Protein AF-A0A1K2HP39-F1 (a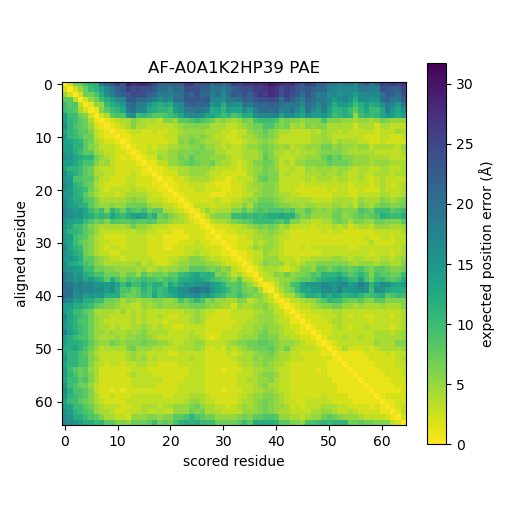fdb_monomer)

Structure (mmCIF, N/CA/C/O backbone):
data_AF-A0A1K2HP39-F1
#
_entry.id   AF-A0A1K2HP39-F1
#
loop_
_atom_site.group_PDB
_atom_site.id
_atom_site.type_symbol
_atom_site.label_atom_id
_atom_site.label_alt_id
_atom_site.label_comp_id
_atom_site.label_asym_id
_atom_site.label_entity_id
_atom_site.label_seq_id
_atom_site.pdbx_PDB_ins_code
_atom_site.Cartn_x
_atom_site.Cartn_y
_atom_site.Cartn_z
_atom_site.occupancy
_atom_site.B_iso_or_equiv
_atom_site.auth_seq_id
_atom_site.auth_comp_id
_atom_site.auth_asym_id
_atom_site.auth_atom_id
_atom_site.pdbx_PDB_model_num
ATOM 1 N N . MET A 1 1 ? 0.325 7.527 -20.111 1.00 39.22 1 MET A N 1
ATOM 2 C CA . MET A 1 1 ? 0.277 6.392 -19.162 1.00 39.22 1 MET A CA 1
ATOM 3 C C . MET A 1 1 ? 0.175 6.991 -17.768 1.00 39.22 1 MET A C 1
ATOM 5 O O . MET A 1 1 ? 1.192 7.249 -17.139 1.00 39.22 1 MET A O 1
ATOM 9 N N . THR A 1 2 ? -1.034 7.371 -17.355 1.00 38.69 2 THR A N 1
ATOM 10 C CA . THR A 1 2 ? -1.241 8.145 -16.123 1.00 38.69 2 THR A CA 1
ATOM 11 C C . THR A 1 2 ? -1.568 7.175 -15.014 1.00 38.69 2 THR A C 1
ATOM 13 O O . THR A 1 2 ? -2.662 6.622 -14.935 1.00 38.69 2 THR A O 1
ATOM 16 N N . ASP A 1 3 ? -0.555 6.908 -14.213 1.00 44.44 3 ASP A N 1
ATOM 17 C CA . ASP A 1 3 ? -0.638 5.960 -13.135 1.00 44.44 3 ASP A CA 1
ATOM 18 C C . ASP A 1 3 ? -1.339 6.583 -11.924 1.00 44.44 3 ASP A C 1
ATOM 20 O O . ASP A 1 3 ? -0.729 7.266 -11.105 1.00 44.44 3 ASP A O 1
ATOM 24 N N . ASN A 1 4 ? -2.649 6.368 -11.851 1.00 51.62 4 ASN A N 1
ATOM 25 C CA . ASN A 1 4 ? -3.509 6.845 -10.775 1.00 51.62 4 ASN A CA 1
ATOM 26 C C . ASN A 1 4 ? -3.705 5.738 -9.721 1.00 51.62 4 ASN A C 1
ATOM 28 O O . ASN A 1 4 ? -4.825 5.327 -9.428 1.00 51.62 4 ASN A O 1
ATOM 32 N N . ALA A 1 5 ? -2.614 5.164 -9.206 1.00 54.31 5 ALA A N 1
ATOM 33 C CA . ALA A 1 5 ? -2.687 4.342 -8.000 1.00 54.31 5 ALA A CA 1
ATOM 34 C C . ALA A 1 5 ? -2.740 5.251 -6.762 1.00 54.31 5 ALA A C 1
ATOM 36 O O . ALA A 1 5 ? -2.094 6.302 -6.767 1.00 54.31 5 ALA A O 1
ATOM 37 N N . PRO A 1 6 ? -3.470 4.873 -5.694 1.00 55.34 6 PRO A N 1
ATOM 38 C CA . PRO A 1 6 ? -3.553 5.689 -4.491 1.00 55.34 6 PRO A CA 1
ATOM 39 C C . PRO A 1 6 ? -2.140 5.964 -3.970 1.00 55.34 6 PRO A C 1
ATOM 41 O O . PRO A 1 6 ? -1.437 5.062 -3.522 1.00 55.34 6 PRO A O 1
ATOM 44 N N . LEU A 1 7 ? -1.721 7.230 -4.056 1.00 67.12 7 LE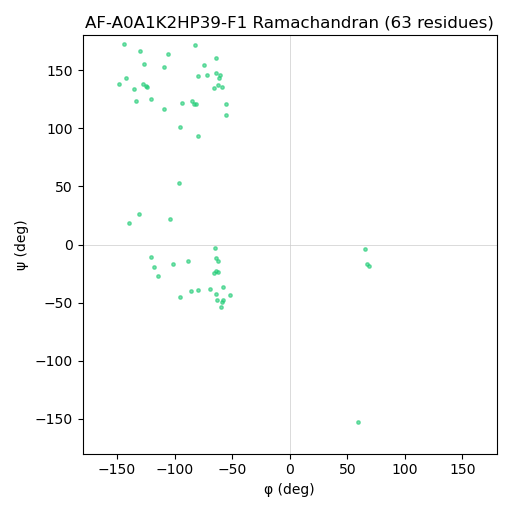U A N 1
ATOM 45 C CA . LEU A 1 7 ? -0.429 7.743 -3.580 1.00 67.12 7 LEU A CA 1
ATOM 46 C C . LEU A 1 7 ? -0.288 7.648 -2.051 1.00 67.12 7 LEU A C 1
ATOM 48 O O . LEU A 1 7 ? 0.751 8.009 -1.488 1.00 67.12 7 LEU A O 1
ATOM 52 N N . THR A 1 8 ? -1.345 7.185 -1.390 1.00 79.38 8 THR A N 1
ATOM 53 C CA . THR A 1 8 ? -1.506 7.088 0.046 1.00 79.38 8 THR A CA 1
ATOM 54 C C . THR A 1 8 ? -1.475 5.624 0.494 1.00 79.38 8 THR A C 1
ATOM 56 O O . THR A 1 8 ? -2.344 4.831 0.119 1.00 79.38 8 THR A O 1
ATOM 59 N N . PRO A 1 9 ? -0.481 5.237 1.306 1.00 84.69 9 PRO A N 1
ATOM 60 C CA . PRO A 1 9 ? -0.474 3.932 1.953 1.00 84.69 9 PRO A CA 1
ATOM 61 C C . PRO A 1 9 ? -1.628 3.819 2.958 1.00 84.69 9 PRO A C 1
ATOM 63 O O . PRO A 1 9 ? -1.871 4.722 3.762 1.00 84.69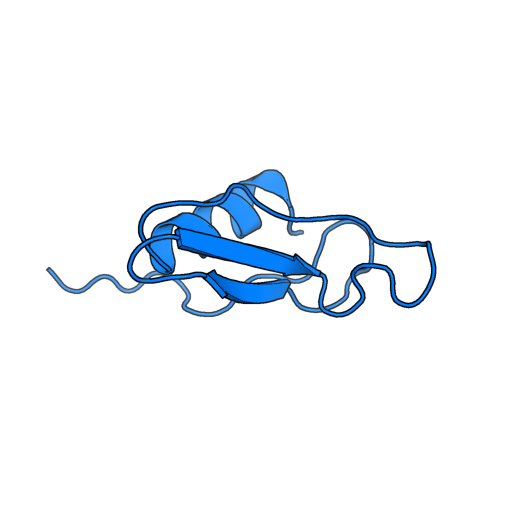 9 PRO A O 1
ATOM 66 N N . LYS A 1 10 ? -2.329 2.685 2.921 1.00 88.19 10 LYS A N 1
ATOM 67 C CA . LYS A 1 10 ? -3.382 2.332 3.879 1.00 88.19 10 LYS A CA 1
ATOM 68 C C . LYS A 1 10 ? -2.817 2.179 5.302 1.00 88.19 10 LYS A C 1
ATOM 70 O O . LYS A 1 10 ? -1.609 1.978 5.470 1.00 88.19 10 LYS A O 1
ATOM 75 N N . PRO A 1 11 ? -3.659 2.258 6.346 1.00 88.50 11 PRO A N 1
ATOM 76 C CA . PRO A 1 11 ? -3.220 2.002 7.710 1.00 88.50 11 PRO A CA 1
ATOM 77 C C . PRO A 1 11 ? -2.699 0.570 7.867 1.00 88.50 11 PRO A C 1
ATOM 79 O O . PRO A 1 11 ? -3.199 -0.385 7.276 1.00 88.50 11 PRO A O 1
ATOM 82 N N . CYS A 1 12 ? -1.666 0.418 8.684 1.00 89.50 12 CYS A N 1
ATOM 83 C CA . CYS A 1 12 ? -1.049 -0.868 8.964 1.00 89.50 12 CYS A CA 1
ATOM 84 C C . CYS A 1 12 ? -2.041 -1.826 9.632 1.00 89.50 12 CYS A C 1
ATOM 86 O O . CYS A 1 12 ? -2.709 -1.471 10.608 1.00 89.50 12 CYS A O 1
ATOM 88 N N . LYS A 1 13 ? -2.034 -3.086 9.189 1.00 86.06 13 LYS A N 1
ATOM 89 C CA . LYS A 1 13 ? -2.921 -4.138 9.706 1.00 86.06 13 LYS A CA 1
ATOM 90 C C . LYS A 1 13 ? -2.732 -4.463 11.192 1.00 86.06 13 LYS A C 1
ATOM 92 O O . LYS A 1 13 ? -3.641 -4.996 11.816 1.00 86.06 13 LYS A O 1
ATOM 97 N N . LYS A 1 14 ? -1.551 -4.168 11.750 1.00 83.81 14 LYS A N 1
ATOM 98 C CA . LYS A 1 14 ? -1.168 -4.511 13.131 1.00 83.81 14 LYS A CA 1
ATOM 99 C C . LYS A 1 14 ? -1.415 -3.367 14.115 1.00 83.81 14 LYS A C 1
ATOM 101 O O . LYS A 1 14 ? -1.929 -3.592 15.200 1.00 83.81 14 LYS A O 1
ATOM 106 N N . CYS A 1 15 ? -1.026 -2.148 13.737 1.00 84.31 15 CYS A N 1
ATOM 107 C CA . CYS A 1 15 ? -1.049 -0.970 14.613 1.00 84.31 15 CYS A CA 1
ATOM 108 C C . CYS A 1 15 ? -2.242 -0.036 14.348 1.00 84.31 15 CYS A C 1
ATOM 110 O O . CYS A 1 15 ? -2.483 0.862 15.150 1.00 84.31 15 CYS A O 1
ATOM 112 N N . GLY A 1 16 ? -2.917 -0.165 13.198 1.00 83.38 16 GLY A N 1
ATOM 113 C CA . GLY A 1 16 ? -3.900 0.809 12.706 1.00 83.38 16 GLY A CA 1
ATOM 114 C C . GLY A 1 16 ? -3.308 2.183 12.360 1.00 83.38 16 GLY A C 1
ATOM 1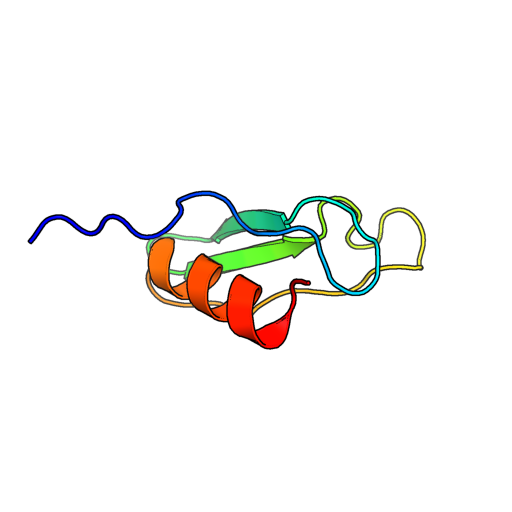15 O O . GLY A 1 16 ? -4.018 3.055 11.875 1.00 83.38 16 GLY A O 1
ATOM 116 N N . ALA A 1 17 ? -2.011 2.397 12.602 1.00 86.44 17 ALA A N 1
ATOM 117 C CA . ALA A 1 17 ? -1.335 3.650 12.300 1.00 86.44 17 ALA A CA 1
ATOM 118 C C . ALA A 1 17 ? -1.103 3.787 10.785 1.00 86.44 17 ALA A C 1
ATOM 120 O O . ALA A 1 17 ? -0.998 2.767 10.094 1.00 86.44 17 ALA A O 1
ATOM 121 N N . PRO A 1 18 ? -0.985 5.020 10.265 1.00 85.88 18 PRO A N 1
ATOM 122 C CA . PRO A 1 18 ? -0.750 5.242 8.844 1.00 85.88 18 PRO A CA 1
ATOM 123 C C . PRO A 1 18 ? 0.566 4.596 8.395 1.00 85.88 18 PRO A C 1
ATOM 125 O O . PRO A 1 18 ? 1.530 4.538 9.161 1.00 85.88 18 PRO A O 1
ATOM 128 N N . GLY A 1 19 ? 0.601 4.100 7.158 1.00 88.38 19 GLY A N 1
ATOM 129 C CA . GLY A 1 19 ? 1.860 3.753 6.506 1.00 88.38 19 GLY A CA 1
ATOM 130 C C . GLY A 1 19 ? 2.621 5.022 6.120 1.00 88.38 19 GLY A C 1
ATOM 131 O O . GLY A 1 19 ? 2.023 6.039 5.774 1.00 88.38 19 GLY A O 1
ATOM 132 N N . GLN A 1 20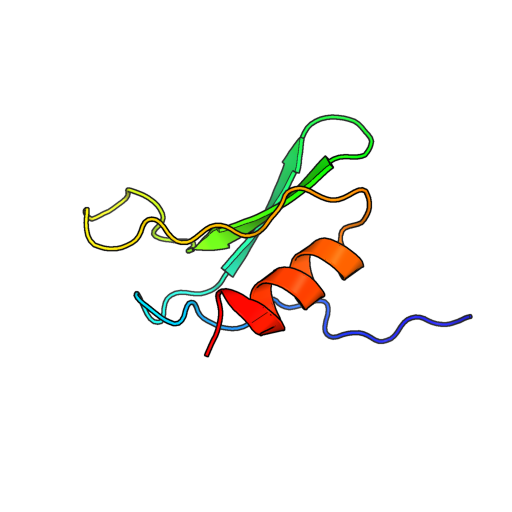 ? 3.943 4.974 6.173 1.00 88.94 20 GLN A N 1
ATOM 133 C CA . GLN A 1 20 ? 4.828 6.057 5.780 1.00 88.94 20 GLN A CA 1
ATOM 134 C C . GLN A 1 20 ? 5.738 5.562 4.668 1.00 88.94 20 GLN A C 1
ATOM 136 O O . GLN A 1 20 ? 6.402 4.538 4.804 1.00 88.94 20 GLN A O 1
ATOM 141 N N . VAL A 1 21 ? 5.734 6.279 3.545 1.00 89.38 21 VAL A N 1
ATOM 142 C CA . VAL A 1 21 ? 6.567 5.924 2.399 1.00 89.38 21 VAL A CA 1
ATOM 143 C C . VAL A 1 21 ? 7.973 6.446 2.630 1.00 89.38 21 VAL A C 1
ATOM 145 O O . VAL A 1 21 ? 8.182 7.650 2.771 1.00 89.38 21 VAL A O 1
ATOM 148 N N . MET A 1 22 ? 8.924 5.529 2.630 1.00 90.00 22 MET A N 1
ATOM 149 C CA . MET A 1 22 ? 10.338 5.783 2.813 1.00 90.00 22 MET A CA 1
ATOM 150 C C . MET A 1 22 ? 11.088 5.566 1.505 1.00 90.00 22 MET A C 1
ATOM 152 O O . MET A 1 22 ? 10.680 4.798 0.627 1.00 90.00 22 MET A O 1
ATOM 156 N N . LYS A 1 23 ? 12.205 6.274 1.373 1.00 88.56 23 LYS A N 1
ATOM 157 C CA . LYS A 1 23 ? 13.105 6.195 0.229 1.00 88.56 23 LYS A CA 1
ATOM 158 C C . LYS A 1 23 ? 14.538 6.125 0.741 1.00 88.56 23 LYS A C 1
ATOM 160 O O . LYS A 1 23 ? 14.923 6.941 1.573 1.00 88.56 23 LYS A O 1
ATOM 165 N N . ALA A 1 24 ? 15.333 5.211 0.191 1.00 87.75 24 ALA A N 1
ATOM 166 C CA . ALA A 1 24 ? 16.787 5.234 0.322 1.00 87.75 24 ALA A CA 1
ATOM 167 C C . ALA A 1 24 ? 17.462 5.212 -1.044 1.00 87.75 24 ALA A C 1
ATOM 169 O O . ALA A 1 24 ? 17.119 4.428 -1.934 1.00 87.75 24 ALA A O 1
ATOM 170 N N . GLY A 1 25 ? 18.485 6.054 -1.176 1.00 84.94 25 GLY A N 1
ATOM 171 C CA . GLY A 1 25 ? 19.236 6.211 -2.415 1.00 84.94 25 GLY A CA 1
ATOM 172 C C . GLY A 1 25 ? 18.347 6.644 -3.581 1.00 84.94 25 GLY A C 1
ATOM 173 O O . GLY A 1 25 ? 17.313 7.286 -3.395 1.00 84.94 25 GLY A O 1
ATOM 174 N N . SER A 1 26 ? 18.753 6.288 -4.799 1.00 81.06 26 SER A N 1
ATOM 175 C CA . SER A 1 26 ? 18.064 6.736 -6.014 1.00 81.06 26 SER A CA 1
ATOM 176 C C . SER A 1 26 ? 16.800 5.927 -6.317 1.00 81.06 26 SER A C 1
ATOM 178 O O . SER A 1 26 ? 15.783 6.517 -6.679 1.00 81.06 26 SER A O 1
ATOM 180 N N . ASN A 1 27 ? 16.835 4.604 -6.102 1.00 85.31 27 ASN A N 1
ATOM 181 C CA . ASN A 1 27 ? 15.803 3.693 -6.614 1.00 85.31 27 ASN A CA 1
ATOM 182 C C . ASN A 1 27 ? 15.055 2.881 -5.549 1.00 85.31 27 ASN A C 1
ATOM 184 O O . ASN A 1 27 ? 14.050 2.272 -5.889 1.00 85.31 27 ASN A O 1
ATOM 188 N N . ARG A 1 28 ? 15.469 2.846 -4.276 1.00 90.06 28 ARG A N 1
ATOM 189 C CA . ARG A 1 28 ? 14.793 1.988 -3.284 1.00 90.06 28 ARG A CA 1
ATOM 190 C C . ARG A 1 28 ? 13.709 2.762 -2.546 1.00 90.06 28 ARG A C 1
ATOM 192 O O . ARG A 1 28 ? 13.993 3.765 -1.898 1.00 90.06 28 ARG A O 1
ATOM 199 N N . HIS A 1 29 ? 12.484 2.264 -2.622 1.00 91.50 29 HIS A N 1
ATOM 200 C CA . HIS A 1 29 ? 11.313 2.790 -1.932 1.00 91.50 29 HIS A CA 1
ATOM 201 C C . HIS A 1 29 ? 10.636 1.655 -1.166 1.00 91.50 29 HIS A C 1
ATOM 203 O O . HIS A 1 29 ? 10.501 0.557 -1.699 1.00 91.50 29 HIS A O 1
ATOM 209 N N . TRP A 1 30 ? 10.196 1.911 0.058 1.00 92.00 30 TRP A N 1
ATOM 210 C CA . TRP A 1 30 ? 9.396 0.977 0.856 1.00 92.00 30 TRP A CA 1
ATOM 211 C C . TRP A 1 30 ? 8.373 1.760 1.675 1.00 92.00 30 TRP A C 1
ATOM 213 O O . TRP A 1 30 ? 8.393 2.989 1.695 1.00 92.00 30 TRP A O 1
ATOM 223 N N . VAL A 1 31 ? 7.462 1.067 2.343 1.00 91.88 31 VAL A N 1
ATOM 224 C CA . VAL A 1 31 ? 6.500 1.664 3.268 1.00 91.88 31 VAL A CA 1
ATOM 225 C C . VAL A 1 31 ? 6.634 0.989 4.624 1.00 91.88 31 VAL A C 1
ATOM 227 O O . VAL A 1 31 ? 6.718 -0.231 4.701 1.00 91.88 31 VAL A O 1
ATOM 230 N N . GLU A 1 32 ? 6.640 1.763 5.702 1.00 91.38 32 GLU A N 1
ATOM 231 C CA . GLU A 1 32 ? 6.675 1.258 7.082 1.00 91.38 32 GLU A CA 1
ATOM 232 C C . GLU A 1 32 ? 5.529 1.836 7.928 1.00 91.38 32 GLU A C 1
ATOM 234 O O . GLU A 1 32 ? 4.996 2.893 7.600 1.00 91.38 32 GLU A O 1
ATOM 239 N N . CYS A 1 33 ? 5.091 1.164 9.007 1.00 90.50 33 CYS A N 1
ATOM 240 C CA . CYS A 1 33 ? 4.105 1.764 9.937 1.00 90.50 33 CYS A CA 1
ATOM 241 C C . CYS A 1 33 ? 4.711 3.067 10.501 1.00 90.50 33 CYS A C 1
ATOM 243 O O . CYS A 1 33 ? 5.841 3.067 10.968 1.00 90.50 33 CYS A O 1
ATOM 245 N N . ALA A 1 34 ? 3.958 4.167 10.572 1.00 85.19 34 ALA A N 1
ATOM 246 C CA . ALA A 1 34 ? 4.438 5.423 11.176 1.00 85.19 34 ALA A CA 1
ATOM 247 C C . ALA A 1 34 ? 4.777 5.293 12.680 1.00 85.19 34 ALA A C 1
ATOM 249 O O . ALA A 1 34 ? 5.411 6.159 13.284 1.00 85.19 34 ALA A O 1
ATOM 250 N N . LYS A 1 35 ? 4.329 4.201 13.313 1.00 84.81 35 LYS A N 1
ATOM 251 C CA . LYS A 1 35 ? 4.711 3.785 14.671 1.00 84.81 35 LYS A CA 1
ATOM 252 C C . LYS A 1 35 ? 5.699 2.610 14.671 1.00 84.81 35 LYS A C 1
ATOM 254 O O . LYS A 1 35 ? 5.761 1.887 15.665 1.00 84.81 35 LYS A O 1
ATOM 259 N N . PHE A 1 36 ? 6.427 2.380 13.577 1.00 79.25 36 PHE A N 1
ATOM 260 C CA . PHE A 1 36 ? 7.440 1.331 13.486 1.00 79.25 36 PHE A CA 1
ATOM 261 C C . PHE A 1 36 ? 8.452 1.503 14.624 1.00 79.25 36 PHE A C 1
ATOM 263 O O . PHE A 1 36 ? 9.009 2.582 14.812 1.00 79.25 36 PHE A O 1
ATOM 270 N N . GLY A 1 37 ? 8.598 0.481 15.468 1.00 68.38 37 GLY A N 1
ATOM 271 C CA . GLY A 1 37 ? 9.502 0.486 16.625 1.00 68.38 37 GLY A CA 1
ATOM 272 C C . GLY A 1 37 ? 9.118 1.418 17.787 1.00 68.38 37 GLY A C 1
ATOM 273 O O . GLY A 1 37 ? 9.557 1.183 18.907 1.00 68.38 37 GLY A O 1
ATOM 274 N N . ARG A 1 38 ? 8.250 2.421 17.583 1.00 66.75 38 ARG A N 1
ATOM 275 C CA . ARG A 1 38 ? 7.958 3.483 18.571 1.00 66.75 38 ARG A CA 1
ATOM 276 C C . ARG A 1 38 ? 7.306 3.019 19.874 1.00 66.75 38 ARG A C 1
ATOM 278 O O . ARG A 1 38 ? 7.400 3.727 20.862 1.00 66.75 38 ARG A O 1
ATOM 285 N N . ASN A 1 39 ? 6.635 1.869 19.881 1.00 62.66 39 ASN A N 1
ATOM 286 C CA . ASN A 1 39 ? 5.946 1.356 21.073 1.00 62.66 39 ASN A CA 1
ATOM 287 C C . ASN A 1 39 ? 6.105 -0.165 21.243 1.00 62.66 39 ASN A C 1
ATOM 289 O O . ASN A 1 39 ? 5.258 -0.800 21.864 1.00 62.66 39 ASN A O 1
ATOM 293 N N . GLY A 1 40 ? 7.095 -0.777 20.577 1.00 63.25 40 GLY A N 1
ATOM 294 C CA . GLY A 1 40 ? 7.301 -2.236 20.537 1.00 63.25 40 GLY A CA 1
ATOM 295 C C . GLY A 1 40 ? 6.214 -3.045 19.808 1.00 63.25 40 GLY A C 1
ATOM 296 O O . GLY A 1 40 ? 6.451 -4.176 19.399 1.00 63.25 40 GLY A O 1
ATOM 297 N N . ASN A 1 41 ? 5.033 -2.465 19.573 1.00 70.06 41 ASN A N 1
ATOM 298 C CA . ASN A 1 41 ? 3.868 -3.207 19.094 1.00 70.06 41 ASN A CA 1
ATOM 299 C C . ASN A 1 41 ? 3.766 -3.312 17.564 1.00 70.06 41 ASN A C 1
ATOM 301 O O . ASN A 1 41 ? 2.989 -4.116 17.046 1.00 70.06 41 ASN A O 1
ATOM 305 N N . CYS A 1 42 ? 4.532 -2.511 16.816 1.00 79.31 42 CYS A N 1
ATOM 306 C CA . CYS A 1 42 ? 4.500 -2.547 15.360 1.00 79.31 42 CYS A CA 1
ATOM 307 C C . CYS A 1 42 ? 5.884 -2.562 14.731 1.00 79.31 42 CYS A C 1
ATOM 309 O O . CYS A 1 42 ? 6.684 -1.653 14.924 1.00 79.31 42 CYS A O 1
ATOM 311 N N . ASN A 1 43 ? 6.107 -3.587 13.924 1.00 85.06 43 ASN A N 1
ATOM 312 C CA . A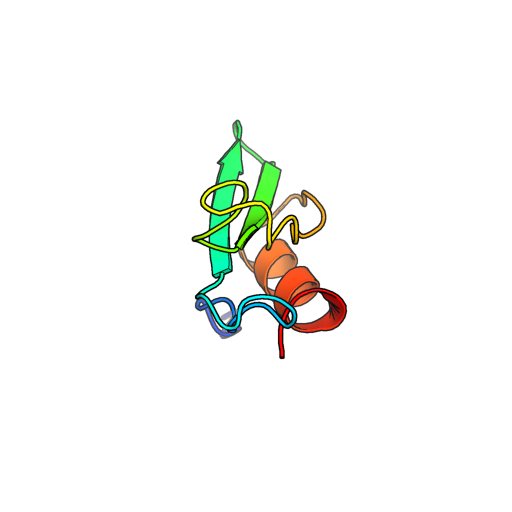SN A 1 43 ? 7.316 -3.850 13.158 1.00 85.06 43 ASN A CA 1
ATOM 313 C C . ASN A 1 43 ? 6.971 -4.176 11.694 1.00 85.06 43 ASN A C 1
ATOM 315 O O . ASN A 1 43 ? 7.676 -4.930 11.034 1.00 85.06 43 ASN A O 1
ATOM 319 N N . VAL A 1 44 ? 5.835 -3.668 11.206 1.00 88.19 44 VAL A N 1
ATOM 320 C CA . VAL A 1 44 ? 5.361 -3.936 9.845 1.00 88.19 44 VAL A CA 1
ATOM 321 C C . VAL A 1 44 ? 6.015 -2.955 8.878 1.00 88.19 44 VAL A C 1
ATOM 323 O O . VAL A 1 44 ? 5.878 -1.739 9.037 1.00 88.19 44 VAL A O 1
ATOM 326 N N . ILE A 1 45 ? 6.682 -3.514 7.875 1.00 90.06 45 ILE A N 1
ATOM 327 C CA . ILE A 1 45 ? 7.385 -2.836 6.788 1.00 90.06 45 ILE A CA 1
ATOM 328 C C . ILE A 1 45 ? 7.171 -3.646 5.499 1.00 90.06 45 ILE A C 1
ATOM 330 O O . ILE A 1 45 ? 7.070 -4.873 5.565 1.00 90.06 45 ILE A O 1
ATOM 334 N N . SER A 1 46 ? 7.027 -2.974 4.358 1.00 90.31 46 SER A N 1
ATOM 335 C CA . SER A 1 46 ? 6.885 -3.598 3.036 1.00 90.31 46 SER A CA 1
ATOM 336 C C . SER A 1 46 ? 8.243 -3.976 2.447 1.00 90.31 46 SER A C 1
ATOM 338 O O . SER A 1 46 ? 9.294 -3.557 2.943 1.00 90.31 46 SER A O 1
ATOM 340 N N . ALA A 1 47 ? 8.230 -4.696 1.325 1.00 89.31 47 ALA A N 1
ATOM 341 C CA . ALA A 1 47 ? 9.444 -4.900 0.550 1.00 89.31 47 ALA A CA 1
ATOM 342 C C . ALA A 1 47 ? 9.978 -3.567 -0.012 1.00 89.31 47 ALA A C 1
ATOM 344 O O . ALA A 1 47 ? 9.215 -2.653 -0.349 1.00 89.31 47 ALA A O 1
ATOM 345 N N . ALA A 1 48 ? 11.306 -3.467 -0.126 1.00 89.56 48 ALA A N 1
ATOM 346 C CA . ALA A 1 48 ? 11.966 -2.360 -0.806 1.00 89.56 48 ALA A CA 1
ATOM 347 C C . ALA A 1 48 ? 12.003 -2.617 -2.315 1.00 89.56 48 ALA A C 1
ATOM 349 O O . ALA A 1 48 ? 12.588 -3.595 -2.776 1.00 89.56 48 ALA A O 1
ATOM 350 N N . VAL A 1 49 ? 11.408 -1.714 -3.089 1.00 90.56 49 VAL A N 1
ATOM 351 C CA . VAL A 1 49 ? 11.235 -1.845 -4.539 1.00 90.56 49 VAL A CA 1
ATOM 352 C C . VAL A 1 49 ? 11.698 -0.599 -5.290 1.00 90.56 49 VAL A C 1
ATOM 354 O O . VAL A 1 49 ? 11.900 0.467 -4.710 1.00 90.56 49 VAL A O 1
ATOM 357 N N . GLY A 1 50 ? 11.844 -0.739 -6.609 1.00 87.19 50 GLY A N 1
ATOM 358 C CA . GLY A 1 50 ? 12.363 0.284 -7.525 1.00 87.19 50 GLY A CA 1
ATOM 359 C C . GLY A 1 50 ? 11.516 1.555 -7.657 1.00 87.19 50 GLY A C 1
ATOM 360 O O . GLY A 1 50 ? 11.933 2.524 -8.289 1.00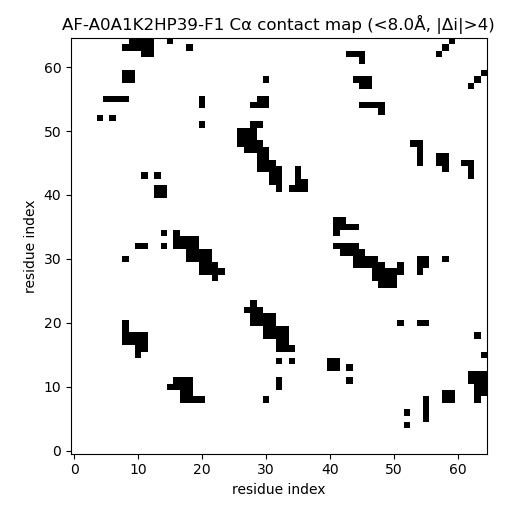 87.19 50 GLY A O 1
ATOM 361 N N . SER A 1 51 ? 10.289 1.562 -7.139 1.00 86.50 51 SER A N 1
ATOM 362 C CA . SER A 1 51 ? 9.320 2.620 -7.424 1.00 86.50 51 SER A CA 1
ATOM 363 C C . SER A 1 51 ? 8.396 2.872 -6.247 1.00 86.50 51 SER A C 1
ATOM 365 O O . SER A 1 51 ? 7.855 1.939 -5.655 1.00 86.50 51 SER A O 1
ATOM 367 N N . ARG A 1 52 ? 8.133 4.155 -5.974 1.00 86.00 52 ARG A N 1
ATOM 368 C CA . ARG A 1 52 ? 7.200 4.594 -4.928 1.00 86.00 52 ARG A CA 1
ATOM 369 C C . ARG A 1 52 ? 5.833 3.918 -5.046 1.00 86.00 52 ARG A C 1
ATOM 371 O O . ARG A 1 52 ? 5.285 3.467 -4.048 1.00 86.00 52 ARG A O 1
ATOM 378 N N . LYS A 1 53 ? 5.301 3.820 -6.268 1.00 86.69 53 LYS A N 1
ATOM 379 C CA . LYS A 1 53 ? 4.025 3.151 -6.527 1.00 86.69 53 LYS A CA 1
ATOM 380 C C . LYS A 1 53 ? 4.049 1.685 -6.102 1.00 86.69 53 LYS A C 1
ATOM 382 O O . LYS A 1 53 ? 3.163 1.253 -5.373 1.00 86.69 53 LYS A O 1
ATOM 387 N N . ALA A 1 54 ? 5.032 0.933 -6.595 1.00 88.44 54 ALA A N 1
ATOM 388 C CA . ALA A 1 54 ? 5.137 -0.495 -6.327 1.00 88.44 54 ALA A CA 1
ATOM 389 C C . ALA A 1 54 ? 5.229 -0.754 -4.815 1.00 88.44 54 ALA A C 1
ATOM 391 O O . ALA A 1 54 ? 4.590 -1.672 -4.318 1.00 88.44 54 ALA A O 1
ATOM 392 N N . ALA A 1 55 ? 5.924 0.119 -4.075 1.00 89.88 55 ALA A N 1
ATOM 393 C CA . ALA A 1 55 ? 6.041 0.016 -2.623 1.00 89.88 55 ALA A CA 1
ATOM 394 C C . ALA A 1 55 ? 4.683 0.181 -1.926 1.00 89.88 55 ALA A C 1
ATOM 396 O O . ALA A 1 55 ? 4.352 -0.566 -1.010 1.00 89.88 55 ALA A O 1
ATOM 397 N N . ILE A 1 56 ? 3.872 1.144 -2.377 1.00 88.88 56 ILE A N 1
ATOM 398 C CA . ILE A 1 56 ? 2.532 1.377 -1.824 1.00 88.88 56 ILE A CA 1
ATOM 399 C C . ILE A 1 56 ? 1.580 0.231 -2.186 1.00 88.88 56 ILE A C 1
ATOM 401 O O . ILE A 1 56 ? 0.767 -0.164 -1.354 1.00 88.88 56 ILE A O 1
ATOM 405 N N . GLN A 1 57 ? 1.670 -0.316 -3.401 1.00 89.62 57 GLN A N 1
ATOM 406 C CA . GLN A 1 57 ? 0.871 -1.478 -3.801 1.00 89.62 57 GLN A CA 1
ATOM 407 C C . GLN A 1 57 ? 1.214 -2.713 -2.964 1.00 89.62 57 GL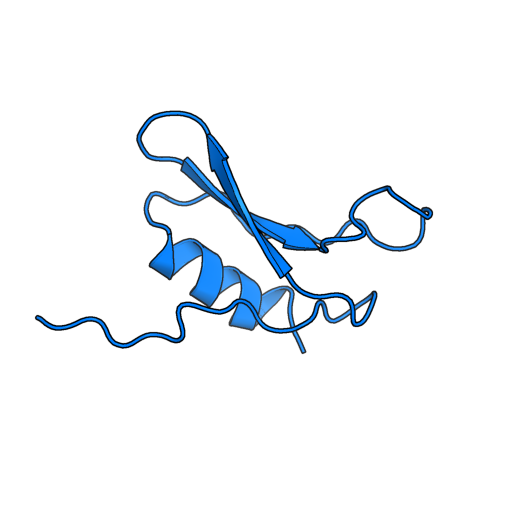N A C 1
ATOM 409 O O . GLN A 1 57 ? 0.301 -3.336 -2.427 1.00 89.62 57 GLN A O 1
ATOM 414 N N . ASP A 1 58 ? 2.505 -3.007 -2.797 1.00 90.00 58 ASP A N 1
ATOM 415 C CA . ASP A 1 58 ? 2.999 -4.100 -1.952 1.00 90.00 58 ASP A CA 1
ATOM 416 C C . ASP A 1 58 ? 2.511 -3.942 -0.504 1.00 90.00 58 ASP A C 1
ATOM 418 O O . ASP A 1 58 ? 1.907 -4.847 0.076 1.00 90.00 58 ASP A O 1
ATOM 422 N N . TRP A 1 59 ? 2.645 -2.732 0.046 1.00 91.50 59 TRP A N 1
ATOM 423 C CA . TRP A 1 59 ? 2.138 -2.402 1.373 1.00 91.50 59 TRP A CA 1
ATOM 424 C C . TRP A 1 59 ? 0.6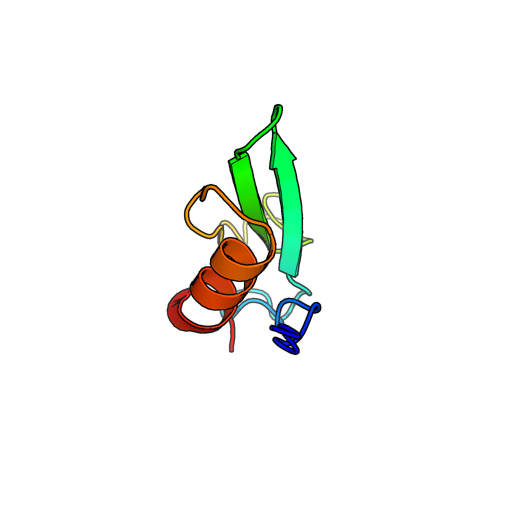27 -2.610 1.497 1.00 91.50 59 TRP A C 1
ATOM 426 O O . TRP A 1 59 ? 0.167 -3.264 2.432 1.00 91.50 59 TRP A O 1
ATOM 436 N N . ASN A 1 60 ? -0.153 -2.080 0.555 1.00 88.56 60 ASN A N 1
ATOM 437 C CA . ASN A 1 60 ? -1.609 -2.178 0.577 1.00 88.56 60 ASN A CA 1
ATOM 438 C C . ASN A 1 60 ? -2.111 -3.622 0.409 1.00 88.56 60 ASN A C 1
ATOM 440 O O . ASN A 1 60 ? -3.223 -3.910 0.847 1.00 88.56 60 ASN A O 1
ATOM 444 N N . ALA A 1 61 ? -1.316 -4.502 -0.209 1.00 88.25 61 ALA A N 1
ATOM 445 C CA . ALA A 1 61 ? -1.637 -5.913 -0.402 1.00 88.25 61 ALA A CA 1
ATOM 446 C C . ALA A 1 61 ? -1.236 -6.793 0.795 1.00 88.25 61 ALA A C 1
ATOM 448 O O . ALA A 1 61 ? -1.986 -7.693 1.172 1.00 88.25 61 ALA A O 1
ATOM 449 N N . HIS A 1 62 ? -0.074 -6.541 1.409 1.00 87.50 62 HIS A N 1
ATOM 450 C CA . HIS A 1 62 ? 0.520 -7.465 2.388 1.00 87.50 62 HIS A CA 1
ATOM 451 C C . HIS A 1 62 ? 0.596 -6.915 3.819 1.00 87.50 62 HIS A C 1
ATOM 453 O O . HIS A 1 62 ? 0.583 -7.681 4.794 1.00 87.50 62 HIS A O 1
ATOM 459 N N . CYS A 1 63 ? 0.664 -5.595 3.973 1.00 84.62 63 CYS A N 1
ATOM 460 C CA . CYS A 1 63 ? 1.024 -4.928 5.226 1.00 84.62 63 CYS A CA 1
ATOM 461 C C . CYS A 1 63 ? -0.097 -4.046 5.798 1.00 84.62 63 CYS A C 1
ATOM 463 O O . CYS A 1 63 ? -0.096 -3.748 6.997 1.00 84.62 63 CYS A O 1
ATOM 465 N N . ALA A 1 64 ? -1.069 -3.664 4.974 1.00 84.19 64 ALA A N 1
ATOM 466 C CA . ALA A 1 64 ? -2.177 -2.798 5.345 1.00 84.19 64 ALA A CA 1
ATOM 467 C C . ALA A 1 64 ? -3.511 -3.545 5.506 1.00 84.19 64 ALA A C 1
ATOM 469 O O . ALA A 1 64 ? -3.643 -4.687 5.065 1.00 84.19 64 ALA A O 1
ATOM 470 N N . LYS A 1 65 ? -4.481 -2.896 6.159 1.00 72.94 65 LYS A N 1
ATOM 471 C CA . LYS A 1 65 ? -5.881 -3.339 6.263 1.00 72.94 65 LYS A CA 1
ATOM 472 C C . LYS A 1 65 ? -6.792 -2.339 5.555 1.00 72.94 65 LYS A C 1
ATOM 474 O O . LYS A 1 65 ? -6.531 -1.122 5.678 1.00 72.94 65 LYS A O 1
#

Organism: NCBI:txid1121279

Nearest PDB structures (foldseek):
  6vud-assembly1_B  TM=3.087E-01  e=2.963E+00  Ehrlichia chaffeensis str. Arkansas

Secondary structure (DSSP, 8-state):
------SSPPPBTTT-PPEEEEEETTTEEEEEETTTTTTSS---BPPPBSSHHHHHHHIIIIIB-

Solvent-accessible surface area (backbone atoms only — not comparable to full-atom values): 3683 Å² total; per-residue (Å²): 136,84,83,83,65,76,92,63,49,42,28,20,60,80,68,66,36,49,36,37,83,45,72,51,84,94,46,40,12,25,27,31,30,72,47,46,64,74,72,78,74,25,83,54,63,35,65,75,30,77,36,67,66,60,8,34,52,49,20,49,71,76,47,26,96

pLDDT: mean 81.48, std 13.06, range [38.69, 92.0]

Mean predicted aligned error: 6.26 Å

Radius of gyration: 11.41 Å; Cα contacts (8 Å, |Δi|>4): 135; chains: 1; bounding box: 25×16×40 Å

Foldseek 3Di:
DDDPDPLFAAQFPFPSAGWDWDDDDDFWIAIAGPCCVVPVRGPFIFDTGRDSRVRSVRCNVPTHD

Sequence (65 aa):
MTDNAPLTPKPCKKCGAPGQVMKAGSNRHWVECAKFGRNGNCNVISAAVGSRKAAIQDWNAHCAK